Protein AF-A0A6P0J220-F1 (afdb_monomer)

Sequence (64 aa):
MLFFHPNCVHGSANNISPFSRKIAIITYNSIDNIPIAVDNPRPDFLVGRDYRAIKPLPDQALIL

Structure (mmCIF, N/CA/C/O backbone):
data_AF-A0A6P0J220-F1
#
_entry.id   AF-A0A6P0J220-F1
#
loop_
_atom_site.group_PDB
_atom_site.id
_atom_site.type_symbol
_atom_site.label_atom_id
_atom_site.label_alt_id
_atom_site.label_comp_id
_atom_site.label_asym_id
_atom_site.label_entity_id
_atom_site.label_seq_id
_atom_site.pdbx_PDB_ins_code
_atom_site.Cartn_x
_atom_site.Cartn_y
_atom_site.Cartn_z
_atom_site.occupancy
_atom_site.B_iso_or_equiv
_atom_site.auth_seq_id
_atom_site.auth_comp_id
_atom_site.auth_asym_id
_atom_site.auth_atom_id
_atom_site.pdbx_PDB_model_num
ATOM 1 N N . MET A 1 1 ? -10.954 -2.855 7.665 1.00 89.44 1 MET A N 1
ATOM 2 C CA . MET A 1 1 ? -9.956 -2.608 6.600 1.00 89.44 1 MET A CA 1
ATOM 3 C C . MET A 1 1 ? -10.537 -1.584 5.639 1.00 89.44 1 MET A C 1
ATOM 5 O O . MET A 1 1 ? -11.732 -1.659 5.386 1.00 89.44 1 MET A O 1
ATOM 9 N N . LEU A 1 2 ? -9.739 -0.626 5.165 1.00 97.19 2 LEU A N 1
ATOM 10 C CA . LEU A 1 2 ? -10.161 0.368 4.175 1.00 97.19 2 LEU A CA 1
ATOM 11 C C . LEU A 1 2 ? -9.270 0.228 2.941 1.00 97.19 2 LEU A C 1
ATOM 13 O O . LEU A 1 2 ? -8.053 0.345 3.062 1.00 97.19 2 LEU A O 1
ATOM 17 N N . PHE A 1 3 ? -9.879 0.005 1.780 1.00 98.00 3 PHE A N 1
ATOM 18 C CA . PHE A 1 3 ? -9.198 0.089 0.492 1.00 98.00 3 PHE A CA 1
ATOM 19 C C . PHE A 1 3 ? -9.526 1.429 -0.150 1.00 98.00 3 PHE A C 1
ATOM 21 O O . PHE A 1 3 ? -10.682 1.852 -0.151 1.00 98.00 3 PHE A O 1
ATOM 28 N N . PHE A 1 4 ? -8.516 2.093 -0.695 1.00 98.00 4 PHE A N 1
ATOM 29 C CA . PHE A 1 4 ? -8.688 3.356 -1.394 1.00 98.00 4 PHE A CA 1
ATOM 30 C C . PHE A 1 4 ? -7.717 3.442 -2.568 1.00 98.00 4 PHE A C 1
ATOM 32 O O . PHE A 1 4 ? -6.650 2.831 -2.565 1.00 98.00 4 PHE A O 1
ATOM 39 N N . HIS A 1 5 ? -8.119 4.186 -3.594 1.00 98.19 5 HIS A N 1
ATOM 40 C CA . HIS A 1 5 ? -7.322 4.372 -4.798 1.00 98.19 5 HIS A CA 1
ATOM 41 C C . HIS A 1 5 ? -6.119 5.297 -4.515 1.00 98.19 5 HIS A C 1
ATOM 43 O O . HIS A 1 5 ? -6.309 6.304 -3.827 1.00 98.19 5 HIS A O 1
ATOM 49 N N . PRO A 1 6 ? -4.913 5.042 -5.069 1.00 97.75 6 PRO A N 1
ATOM 50 C CA . PRO A 1 6 ? -3.724 5.869 -4.809 1.00 97.75 6 PRO A CA 1
ATOM 51 C C . PRO A 1 6 ? -3.884 7.335 -5.242 1.00 97.75 6 PRO A C 1
ATOM 53 O O . PRO A 1 6 ? -3.279 8.218 -4.646 1.00 97.75 6 PRO A O 1
ATOM 56 N N . ASN A 1 7 ? -4.746 7.606 -6.229 1.00 98.19 7 ASN A N 1
ATOM 57 C CA . ASN A 1 7 ? -5.046 8.970 -6.694 1.00 98.19 7 ASN A CA 1
ATOM 58 C C . ASN A 1 7 ? -6.211 9.645 -5.945 1.00 98.19 7 ASN A C 1
ATOM 60 O O . ASN A 1 7 ? -6.641 10.727 -6.338 1.00 98.19 7 ASN A O 1
ATOM 64 N N . CYS A 1 8 ? -6.776 9.018 -4.911 1.00 98.19 8 CYS A N 1
ATOM 65 C CA . CYS A 1 8 ? -7.806 9.659 -4.098 1.00 98.19 8 CYS A CA 1
ATOM 66 C C . CYS A 1 8 ? -7.180 10.798 -3.282 1.00 98.19 8 CYS A C 1
ATOM 68 O O . CYS A 1 8 ? -6.177 10.586 -2.598 1.00 98.19 8 CYS A O 1
ATOM 70 N N . VAL A 1 9 ? -7.770 11.994 -3.313 1.00 98.25 9 VAL A N 1
ATOM 71 C CA . VAL A 1 9 ? -7.342 13.094 -2.438 1.00 98.25 9 VAL A CA 1
ATOM 72 C C . VAL A 1 9 ? -7.680 12.723 -0.997 1.00 98.25 9 VAL A C 1
ATOM 74 O O . VAL A 1 9 ? -8.836 12.455 -0.675 1.00 98.25 9 VAL A O 1
ATOM 77 N N . HIS A 1 10 ? -6.675 12.696 -0.125 1.00 97.44 10 HIS A N 1
ATOM 78 C CA . HIS A 1 10 ? -6.846 12.294 1.267 1.00 97.44 10 HIS A CA 1
ATOM 79 C C . HIS A 1 10 ? -5.917 13.071 2.204 1.00 97.44 10 HIS A C 1
ATOM 81 O O . HIS A 1 10 ? -4.890 13.611 1.800 1.00 97.44 10 HIS A O 1
ATOM 87 N N . GLY A 1 11 ? -6.296 13.120 3.480 1.00 97.00 11 GLY A N 1
ATOM 88 C CA . GLY A 1 11 ? -5.556 13.772 4.553 1.00 97.00 11 GLY A CA 1
ATOM 89 C C . GLY A 1 11 ? -6.168 13.428 5.907 1.00 97.00 11 GLY A C 1
ATOM 90 O O . GLY A 1 11 ? -7.212 12.779 5.983 1.00 97.00 11 GLY A O 1
ATOM 91 N N . SER A 1 12 ? -5.525 13.846 6.995 1.00 97.38 12 SER A N 1
ATOM 92 C CA . SER A 1 12 ? -6.048 13.618 8.342 1.00 97.38 12 SER A CA 1
ATOM 93 C C . SER A 1 12 ? -5.828 14.834 9.225 1.00 97.38 12 SER A C 1
ATOM 95 O O . SER A 1 12 ? -4.748 15.419 9.193 1.00 97.38 12 SER A O 1
ATOM 97 N N . ALA A 1 13 ? -6.816 15.164 10.051 1.00 97.88 13 ALA A N 1
ATOM 98 C CA . ALA A 1 13 ? -6.650 16.159 11.099 1.00 97.88 13 ALA A CA 1
ATOM 99 C C . ALA A 1 13 ? -5.746 15.641 12.234 1.00 97.88 13 ALA A C 1
ATOM 101 O O . ALA A 1 13 ? -5.581 14.422 12.423 1.00 97.88 13 ALA A O 1
ATOM 102 N N . ASN A 1 14 ? -5.208 16.589 13.006 1.00 97.62 14 ASN A N 1
ATOM 103 C CA . ASN A 1 14 ? -4.469 16.324 14.238 1.00 97.62 14 ASN A CA 1
ATOM 104 C C . ASN A 1 14 ? -5.348 15.583 15.252 1.00 97.62 14 ASN A C 1
ATOM 106 O O . ASN A 1 14 ? -6.548 15.835 15.363 1.00 97.62 14 ASN A O 1
ATOM 110 N N . ASN A 1 15 ? -4.739 14.674 16.011 1.00 97.81 15 ASN A N 1
ATOM 111 C CA . ASN A 1 15 ? -5.430 13.934 17.058 1.00 97.81 15 ASN A CA 1
ATOM 112 C C . ASN A 1 15 ? -5.279 14.652 18.407 1.00 97.81 15 ASN A C 1
ATOM 114 O O . ASN A 1 15 ? -4.204 14.609 18.995 1.00 97.81 15 ASN A O 1
ATOM 118 N N . ILE A 1 16 ? -6.351 15.292 18.884 1.00 97.94 16 ILE A N 1
ATOM 119 C CA . ILE A 1 16 ? -6.407 15.978 20.192 1.00 97.94 16 ILE A CA 1
ATOM 120 C C . ILE A 1 16 ? -6.997 15.107 21.313 1.00 97.94 16 ILE A C 1
ATOM 122 O O . ILE A 1 16 ? -7.112 15.553 22.451 1.00 97.94 16 ILE A O 1
ATOM 126 N N . SER A 1 17 ? -7.434 13.887 20.990 1.00 97.81 17 SER A N 1
ATOM 127 C CA . SER A 1 17 ? -8.058 12.978 21.954 1.00 97.81 17 SER A CA 1
ATOM 128 C C . SER A 1 17 ? -7.006 12.283 22.832 1.00 97.81 17 SER A C 1
ATOM 130 O O . SER A 1 17 ? -5.844 12.186 22.430 1.00 97.81 17 SER A O 1
ATOM 132 N N . PRO A 1 18 ? -7.390 11.714 23.991 1.00 97.88 18 PRO A N 1
ATOM 133 C CA . PRO A 1 18 ? -6.475 10.914 24.807 1.00 97.88 18 PRO A CA 1
ATOM 134 C C . PRO A 1 18 ? -6.159 9.530 24.203 1.00 97.88 18 PRO A C 1
ATOM 136 O O . PRO A 1 18 ? -5.403 8.764 24.795 1.00 97.88 18 PRO A O 1
ATOM 139 N N . PHE A 1 19 ? -6.727 9.174 23.044 1.00 98.25 19 PHE A N 1
ATOM 140 C CA . PHE A 1 19 ? -6.583 7.848 22.440 1.00 98.25 19 PHE A CA 1
ATOM 141 C C . PHE A 1 19 ? -5.623 7.873 21.247 1.00 98.25 19 PHE A C 1
ATOM 143 O O . PHE A 1 19 ? -5.724 8.727 20.369 1.00 98.25 19 PHE A O 1
ATOM 150 N N . SER A 1 20 ? -4.700 6.910 21.158 1.00 97.44 20 SER A N 1
ATOM 151 C CA . SER A 1 20 ? -3.779 6.807 20.016 1.00 97.44 20 SER A CA 1
ATOM 152 C C . SER A 1 20 ? -4.487 6.361 18.732 1.00 97.44 20 SER A C 1
ATOM 154 O O . SER A 1 20 ? -5.250 5.397 18.738 1.00 97.44 20 SER A O 1
ATOM 156 N N . ARG A 1 21 ? -4.144 6.983 17.595 1.00 97.69 21 ARG A N 1
ATOM 157 C CA . ARG A 1 21 ? -4.587 6.553 16.259 1.00 97.69 21 ARG A CA 1
ATOM 158 C C . ARG A 1 21 ? -3.477 5.757 15.569 1.00 97.69 21 ARG A C 1
ATOM 160 O O . ARG 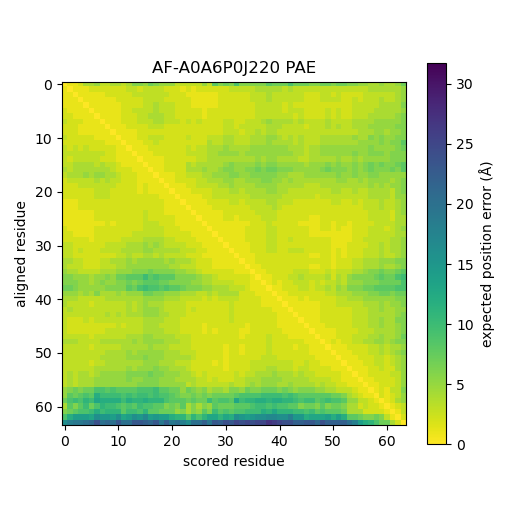A 1 21 ? -2.577 6.345 14.977 1.00 97.69 21 ARG A O 1
ATOM 167 N N . LYS A 1 22 ? -3.534 4.425 15.659 1.00 97.31 22 LYS A N 1
ATOM 168 C CA . LYS A 1 22 ? -2.587 3.508 14.998 1.00 97.31 22 LYS A CA 1
ATOM 169 C C . LYS A 1 22 ? -3.177 3.015 13.679 1.00 97.31 22 LYS A C 1
ATOM 171 O O . LYS A 1 22 ? -4.309 2.542 13.658 1.00 97.31 22 LYS A O 1
ATOM 176 N N . ILE A 1 23 ? -2.418 3.133 12.593 1.00 97.50 23 ILE A N 1
ATOM 177 C CA . ILE A 1 23 ? -2.831 2.711 11.251 1.00 97.50 23 ILE A CA 1
ATOM 178 C C . ILE A 1 23 ? -1.645 2.006 10.594 1.00 97.50 23 ILE A C 1
ATOM 180 O O . ILE A 1 23 ? -0.545 2.553 10.580 1.00 97.50 23 ILE A O 1
ATOM 184 N N . ALA A 1 24 ? -1.878 0.815 10.045 1.00 97.44 24 ALA A N 1
ATOM 185 C CA . ALA A 1 24 ? -0.961 0.167 9.115 1.00 97.44 24 ALA A CA 1
ATOM 186 C C . ALA A 1 24 ? -1.472 0.401 7.689 1.00 97.44 24 ALA A C 1
ATOM 188 O O . ALA A 1 24 ? -2.653 0.184 7.414 1.00 97.44 24 ALA A O 1
ATOM 189 N N . ILE A 1 25 ? -0.591 0.862 6.802 1.00 97.81 25 ILE A N 1
ATOM 190 C CA . ILE A 1 25 ? -0.899 1.092 5.388 1.00 97.81 25 ILE A CA 1
ATOM 191 C C . ILE A 1 25 ? 0.007 0.178 4.575 1.00 97.81 25 ILE A C 1
ATOM 193 O O . ILE A 1 25 ? 1.223 0.201 4.748 1.00 97.81 25 ILE A O 1
ATOM 197 N N . ILE A 1 26 ? -0.597 -0.623 3.702 1.00 97.31 26 ILE A N 1
ATOM 198 C CA . ILE A 1 26 ? 0.114 -1.483 2.759 1.00 97.31 26 ILE A CA 1
ATOM 199 C C . ILE A 1 26 ? -0.307 -1.047 1.362 1.00 97.31 26 ILE A C 1
ATOM 201 O O . ILE A 1 26 ? -1.487 -1.116 1.018 1.00 97.31 26 ILE A O 1
ATOM 205 N N . THR A 1 27 ? 0.659 -0.596 0.569 1.00 97.62 27 THR A N 1
ATOM 206 C CA . THR A 1 27 ? 0.438 -0.235 -0.831 1.00 97.62 27 THR A CA 1
ATOM 207 C C . THR A 1 27 ? 0.799 -1.429 -1.699 1.00 97.62 27 THR A C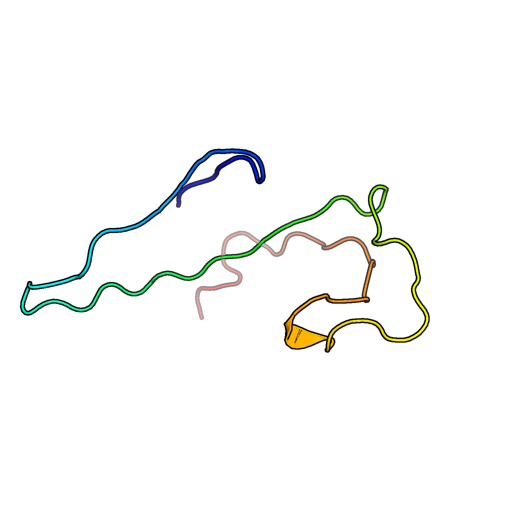 1
ATOM 209 O O . THR A 1 27 ? 1.975 -1.694 -1.939 1.00 97.62 27 THR A O 1
ATOM 212 N N . TYR A 1 28 ? -0.212 -2.157 -2.168 1.00 97.19 28 TYR A N 1
ATOM 213 C CA . TYR A 1 28 ? -0.018 -3.157 -3.212 1.00 97.19 28 TYR A CA 1
ATOM 214 C C . TYR A 1 28 ? 0.103 -2.474 -4.570 1.00 97.19 28 TYR A C 1
ATOM 216 O O . TYR A 1 28 ? -0.568 -1.477 -4.839 1.00 97.19 28 TYR A O 1
ATOM 224 N N . ASN A 1 29 ? 0.941 -3.036 -5.432 1.00 97.88 29 ASN A N 1
ATOM 225 C CA . ASN A 1 29 ? 1.108 -2.580 -6.801 1.00 97.88 29 ASN A CA 1
ATOM 226 C C . ASN A 1 29 ? 1.160 -3.790 -7.739 1.00 97.88 29 ASN A C 1
ATOM 228 O O . ASN A 1 29 ? 1.609 -4.864 -7.336 1.00 97.88 29 ASN A O 1
ATOM 232 N N . SER A 1 30 ? 0.686 -3.620 -8.974 1.00 97.62 30 SER A N 1
ATOM 233 C CA . SER A 1 30 ? 0.761 -4.685 -9.977 1.00 97.62 30 SER A CA 1
ATOM 234 C C . SER A 1 30 ? 2.214 -4.956 -10.366 1.00 97.62 30 SER A C 1
ATOM 236 O O . SER A 1 30 ? 3.004 -4.020 -10.499 1.00 97.62 30 SER A O 1
ATOM 238 N N . ILE A 1 31 ? 2.547 -6.225 -10.619 1.00 97.69 31 ILE A N 1
ATOM 239 C CA . ILE A 1 31 ? 3.848 -6.617 -11.182 1.00 97.69 31 ILE A CA 1
ATOM 240 C C . ILE A 1 31 ? 4.033 -6.115 -12.621 1.00 97.69 31 ILE A C 1
ATOM 242 O O . ILE A 1 31 ? 5.160 -5.993 -13.082 1.00 97.69 31 ILE A O 1
ATOM 246 N N . ASP A 1 32 ? 2.941 -5.762 -13.301 1.00 97.94 32 ASP A N 1
ATOM 247 C CA . ASP A 1 32 ? 2.970 -5.148 -14.633 1.00 97.94 32 ASP A CA 1
ATOM 248 C C . ASP A 1 32 ? 3.182 -3.622 -14.570 1.00 97.94 32 ASP A C 1
ATOM 250 O O . ASP A 1 32 ? 3.273 -2.959 -15.599 1.00 97.94 32 ASP A O 1
ATOM 254 N N . ASN A 1 33 ? 3.251 -3.046 -13.363 1.00 97.31 33 ASN A N 1
ATOM 255 C CA . ASN A 1 33 ? 3.394 -1.609 -13.121 1.00 97.31 33 ASN A CA 1
ATOM 256 C C . ASN A 1 33 ? 4.638 -1.299 -12.270 1.00 97.31 33 ASN A C 1
ATOM 258 O O . ASN A 1 33 ? 4.561 -0.580 -11.272 1.00 97.31 33 ASN A O 1
ATOM 262 N N . ILE A 1 34 ? 5.790 -1.882 -12.610 1.00 97.12 34 ILE A N 1
ATOM 263 C CA . ILE A 1 34 ? 7.026 -1.660 -11.845 1.00 97.12 34 ILE A CA 1
ATOM 264 C C . ILE A 1 34 ? 7.525 -0.205 -11.955 1.00 97.12 34 ILE A C 1
ATOM 266 O O . ILE A 1 34 ? 7.340 0.435 -12.993 1.00 97.12 34 ILE A O 1
ATOM 270 N N . PRO A 1 35 ? 8.186 0.337 -10.913 1.00 95.94 35 PRO A N 1
ATOM 271 C CA . PRO A 1 35 ? 8.806 1.656 -10.982 1.00 95.94 35 PRO A CA 1
ATOM 272 C C . PRO A 1 35 ? 9.833 1.765 -12.116 1.00 95.94 35 PRO A C 1
ATOM 274 O O . PRO A 1 35 ? 10.620 0.848 -12.354 1.00 95.94 35 PRO A O 1
ATOM 277 N N . ILE A 1 36 ? 9.876 2.928 -12.768 1.00 96.06 36 ILE A N 1
ATOM 278 C CA . ILE A 1 36 ? 10.899 3.252 -13.769 1.00 96.06 36 ILE A CA 1
ATOM 279 C C . ILE A 1 36 ? 12.250 3.438 -13.061 1.00 96.06 36 ILE A C 1
ATOM 281 O O . ILE A 1 36 ? 12.333 4.117 -12.034 1.00 96.06 36 ILE A O 1
ATOM 285 N N . ALA A 1 37 ? 13.309 2.838 -13.608 1.00 94.19 37 ALA A N 1
ATOM 286 C CA . ALA A 1 37 ? 14.661 2.961 -13.073 1.00 94.19 37 ALA A CA 1
ATOM 287 C C . ALA A 1 37 ? 15.195 4.399 -13.203 1.00 94.19 37 ALA A C 1
ATOM 289 O O . ALA A 1 37 ? 14.995 5.058 -14.221 1.00 94.19 37 ALA A O 1
ATOM 290 N N . VAL A 1 38 ? 15.891 4.868 -12.165 1.00 96.31 38 VAL A N 1
ATOM 291 C CA . VAL A 1 38 ? 16.510 6.201 -12.094 1.00 96.31 38 VAL A CA 1
ATOM 292 C C . VAL A 1 38 ? 17.876 6.103 -11.411 1.00 96.31 38 VAL A C 1
ATOM 294 O O . VAL A 1 38 ? 18.066 5.219 -10.576 1.00 96.31 38 VAL A O 1
ATOM 297 N N . ASP A 1 39 ? 18.796 7.019 -11.725 1.00 96.75 39 ASP A N 1
ATOM 298 C CA . ASP A 1 39 ? 20.206 6.956 -11.291 1.00 96.75 39 ASP A CA 1
ATOM 299 C C . ASP A 1 39 ? 20.400 6.989 -9.768 1.00 96.75 39 ASP A C 1
ATOM 301 O O . ASP A 1 39 ? 21.301 6.348 -9.233 1.00 96.75 39 ASP A O 1
ATOM 305 N N . ASN A 1 40 ? 19.540 7.715 -9.051 1.00 96.31 40 ASN A N 1
ATOM 306 C CA . ASN A 1 40 ? 19.579 7.815 -7.593 1.00 96.31 40 ASN A CA 1
ATOM 307 C C . ASN A 1 40 ? 18.203 7.481 -7.005 1.00 96.31 40 ASN A C 1
ATOM 309 O O . ASN A 1 40 ? 17.418 8.381 -6.680 1.00 96.31 40 ASN A O 1
ATOM 313 N N . PRO A 1 41 ? 17.845 6.190 -6.939 1.00 96.25 41 PRO A N 1
ATOM 314 C CA . PRO 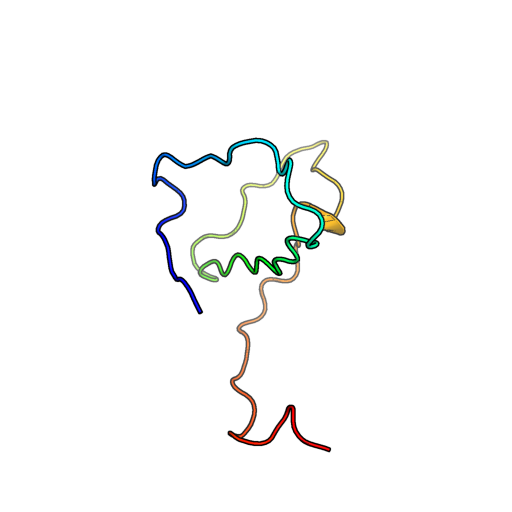A 1 41 ? 16.509 5.796 -6.547 1.00 96.25 41 PRO A CA 1
ATOM 315 C C . PRO A 1 41 ? 16.345 5.907 -5.024 1.00 96.25 41 PRO A C 1
ATOM 317 O O . PRO A 1 41 ? 17.297 5.768 -4.259 1.00 96.25 41 PRO A O 1
ATOM 320 N N . ARG A 1 42 ? 15.111 6.134 -4.560 1.00 96.75 42 ARG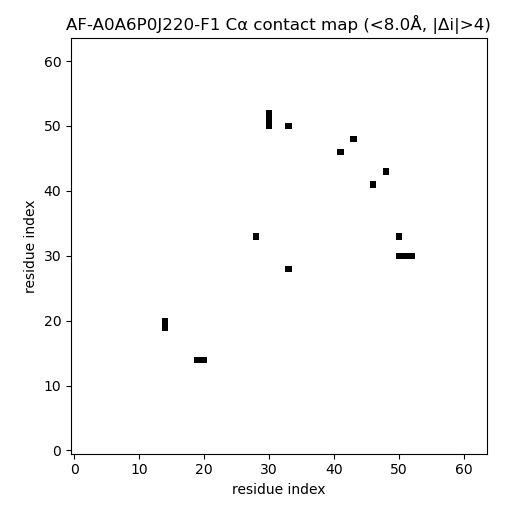 A N 1
ATOM 321 C CA . ARG A 1 42 ? 14.819 6.252 -3.120 1.00 96.75 42 ARG A CA 1
ATOM 322 C C . ARG A 1 42 ? 15.218 4.980 -2.356 1.00 96.75 42 ARG A C 1
ATOM 324 O O . ARG A 1 42 ? 15.180 3.903 -2.943 1.00 96.75 42 ARG A O 1
ATOM 331 N N . PRO A 1 43 ? 15.534 5.052 -1.055 1.00 97.00 43 PRO A N 1
ATOM 332 C CA . PRO A 1 43 ? 15.801 3.866 -0.241 1.00 97.00 43 PRO A CA 1
ATOM 333 C C . PRO A 1 43 ? 14.732 2.769 -0.368 1.00 97.00 43 PRO A C 1
ATOM 335 O O . PRO A 1 43 ? 13.553 3.060 -0.568 1.00 97.00 43 PRO A O 1
ATOM 338 N N . ASP A 1 44 ? 15.141 1.508 -0.219 1.00 96.25 44 ASP A N 1
ATOM 339 C CA . ASP A 1 44 ? 14.272 0.337 -0.426 1.00 96.25 44 ASP A CA 1
ATOM 340 C C . ASP A 1 44 ? 13.040 0.306 0.492 1.00 96.25 44 ASP A C 1
ATOM 342 O O . ASP A 1 44 ? 11.944 -0.015 0.049 1.00 96.25 44 ASP A O 1
ATOM 346 N N . PHE A 1 45 ? 13.171 0.784 1.733 1.00 95.94 45 PHE A N 1
ATOM 347 C CA . PHE A 1 45 ? 12.039 0.890 2.662 1.00 95.94 45 PHE A CA 1
ATOM 348 C C . PHE A 1 45 ? 10.974 1.926 2.247 1.00 95.94 45 PHE A C 1
ATOM 350 O O . PHE A 1 45 ? 9.892 1.949 2.830 1.00 95.94 45 PHE A O 1
ATOM 357 N N . LEU A 1 46 ? 11.265 2.801 1.273 1.00 96.75 46 LEU A N 1
ATOM 358 C CA . LEU A 1 46 ? 10.292 3.730 0.679 1.00 96.75 46 LEU A CA 1
ATOM 359 C C . LEU A 1 46 ? 9.751 3.227 -0.661 1.00 96.75 46 LEU A C 1
ATOM 361 O O . LEU A 1 46 ? 8.582 3.454 -0.965 1.00 96.75 46 LEU A O 1
ATOM 365 N N . VAL A 1 47 ? 10.605 2.607 -1.479 1.00 97.00 47 VAL A N 1
ATOM 366 C CA . VAL A 1 47 ? 10.246 2.059 -2.793 1.00 97.00 47 VAL A CA 1
ATOM 367 C C . VAL A 1 47 ? 10.908 0.694 -2.932 1.00 97.00 47 VAL A C 1
ATOM 369 O O . VAL A 1 47 ? 12.084 0.604 -3.291 1.00 97.00 47 VAL A O 1
ATOM 372 N N . GLY A 1 48 ? 10.145 -0.355 -2.628 1.00 95.25 48 GLY A N 1
ATOM 373 C CA . GLY A 1 48 ? 10.615 -1.733 -2.719 1.00 95.25 48 GLY A CA 1
ATOM 374 C C . GLY A 1 48 ? 10.860 -2.155 -4.165 1.00 95.25 48 GLY A C 1
ATOM 375 O O . GLY A 1 48 ? 10.117 -1.763 -5.070 1.00 95.25 48 GLY A O 1
ATOM 376 N N . ARG A 1 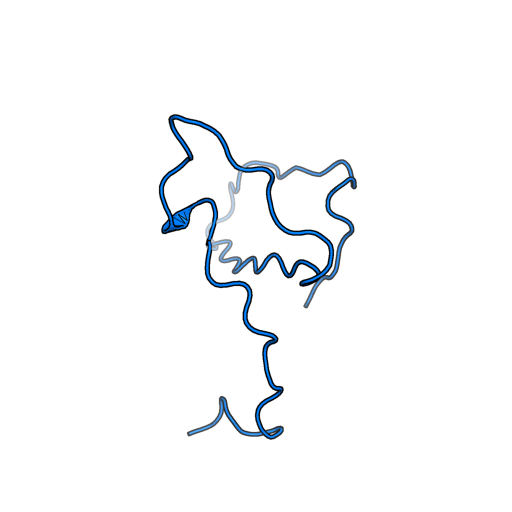49 ? 11.907 -2.956 -4.378 1.00 94.81 49 ARG A N 1
ATOM 377 C CA . ARG A 1 49 ? 12.317 -3.436 -5.714 1.00 94.81 49 ARG A CA 1
ATOM 378 C C . ARG A 1 49 ? 12.175 -4.943 -5.922 1.00 94.81 49 ARG A C 1
ATOM 380 O O . ARG A 1 49 ? 12.573 -5.460 -6.961 1.00 94.81 49 ARG A O 1
ATOM 387 N N . ASP A 1 50 ? 11.625 -5.655 -4.944 1.00 96.06 50 ASP A N 1
ATOM 388 C CA . ASP A 1 50 ? 11.218 -7.045 -5.124 1.00 96.06 50 ASP A CA 1
ATOM 389 C C . ASP A 1 50 ? 9.836 -7.092 -5.782 1.00 96.06 50 ASP A C 1
ATOM 391 O O . ASP A 1 50 ? 8.822 -6.795 -5.153 1.00 96.06 50 ASP A O 1
ATOM 395 N N . TYR A 1 51 ? 9.811 -7.447 -7.064 1.00 96.69 51 TYR A N 1
ATOM 396 C CA . TYR A 1 51 ? 8.592 -7.478 -7.876 1.00 96.69 51 TYR A CA 1
ATOM 397 C C . TYR A 1 51 ? 7.992 -8.881 -8.010 1.00 96.69 51 TYR A C 1
ATOM 399 O O . TYR A 1 51 ? 7.152 -9.116 -8.879 1.00 96.69 51 TYR A O 1
ATOM 407 N N . ARG A 1 52 ? 8.431 -9.848 -7.195 1.00 97.56 52 ARG A N 1
ATOM 408 C CA . ARG A 1 52 ? 7.863 -11.200 -7.233 1.00 97.56 52 ARG A CA 1
ATOM 409 C C . ARG A 1 52 ? 6.387 -11.154 -6.837 1.00 97.56 52 ARG A C 1
ATOM 411 O O . ARG A 1 52 ? 6.017 -10.536 -5.842 1.00 97.56 52 ARG A O 1
ATOM 418 N N . ALA A 1 53 ? 5.548 -11.853 -7.601 1.00 97.81 53 ALA A N 1
ATOM 419 C CA . ALA A 1 53 ? 4.129 -11.968 -7.295 1.00 97.81 53 ALA A CA 1
ATOM 420 C C . ALA A 1 53 ? 3.923 -12.583 -5.902 1.00 97.81 53 ALA A C 1
ATOM 422 O O . ALA A 1 53 ? 4.4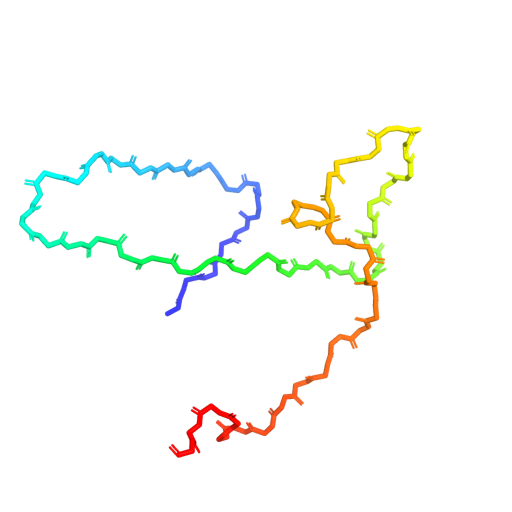54 -13.655 -5.593 1.00 97.81 53 ALA A O 1
ATOM 423 N N . ILE A 1 54 ? 3.129 -11.906 -5.073 1.00 96.12 54 ILE A N 1
ATOM 424 C CA . ILE A 1 54 ? 2.767 -12.404 -3.747 1.00 96.12 54 ILE A CA 1
ATOM 425 C C . ILE A 1 54 ? 1.820 -13.598 -3.868 1.00 96.12 54 ILE A C 1
ATOM 427 O O . ILE A 1 54 ? 0.990 -13.669 -4.776 1.00 96.12 54 ILE A O 1
ATOM 431 N N . LYS A 1 55 ? 1.934 -14.535 -2.927 1.00 96.06 55 LYS A N 1
ATOM 432 C CA . LYS A 1 55 ? 1.022 -15.674 -2.814 1.00 96.06 55 LYS A CA 1
ATOM 433 C C . LYS A 1 55 ? 0.148 -15.490 -1.578 1.00 96.06 55 LYS A C 1
ATOM 435 O O . LYS A 1 55 ? 0.695 -15.169 -0.521 1.00 96.06 55 LYS A O 1
ATOM 440 N N . PRO A 1 56 ? -1.176 -15.687 -1.684 1.00 94.50 56 PRO A N 1
ATOM 441 C CA . PRO A 1 56 ? -2.028 -15.684 -0.509 1.00 94.50 56 PRO A CA 1
ATOM 442 C C . PRO A 1 56 ? -1.608 -16.821 0.427 1.00 94.50 56 PRO A C 1
ATOM 444 O O . PRO A 1 56 ? -1.275 -17.922 -0.018 1.00 94.50 56 PRO A O 1
ATOM 447 N N . LEU A 1 57 ? -1.608 -16.530 1.723 1.00 94.06 57 LEU A N 1
ATOM 448 C CA . LEU A 1 57 ? -1.464 -17.541 2.764 1.00 94.06 57 LEU A CA 1
ATOM 449 C C . LEU A 1 57 ? -2.852 -18.111 3.125 1.00 94.06 57 LEU A C 1
ATOM 451 O O . LEU A 1 57 ? -3.857 -17.480 2.793 1.00 94.06 57 LEU A O 1
ATOM 455 N N . PRO A 1 58 ? -2.932 -19.275 3.797 1.00 93.88 58 PRO A N 1
ATOM 456 C CA . PRO A 1 58 ? -4.201 -19.824 4.280 1.00 93.88 58 PRO A CA 1
ATOM 457 C C . PRO A 1 58 ? -4.933 -18.880 5.250 1.00 93.88 58 PRO A C 1
ATOM 459 O O . PRO A 1 58 ? -4.295 -18.082 5.937 1.00 93.88 58 PRO A O 1
ATOM 462 N N . ASP A 1 59 ? -6.254 -19.032 5.376 1.00 88.88 59 ASP A N 1
ATOM 463 C CA . ASP A 1 59 ? -7.146 -18.133 6.135 1.00 88.88 59 ASP A CA 1
ATOM 464 C C . ASP A 1 59 ? -6.730 -17.877 7.596 1.00 88.88 59 ASP A C 1
ATOM 466 O O . ASP A 1 59 ? -7.032 -16.828 8.161 1.00 88.88 59 ASP A O 1
ATOM 470 N N . GLN A 1 60 ? -6.009 -18.812 8.218 1.00 8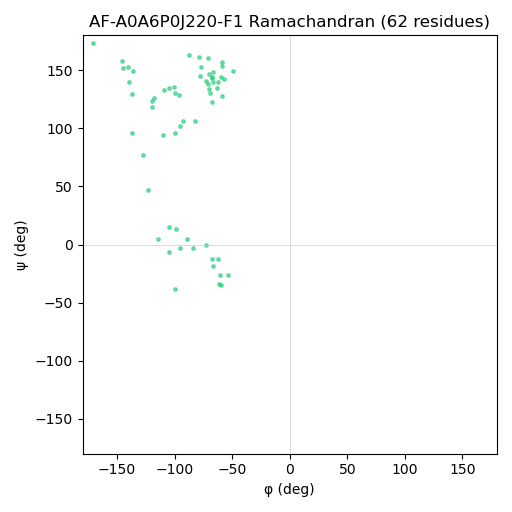9.69 60 GLN A N 1
ATOM 471 C CA . GLN A 1 60 ? -5.583 -18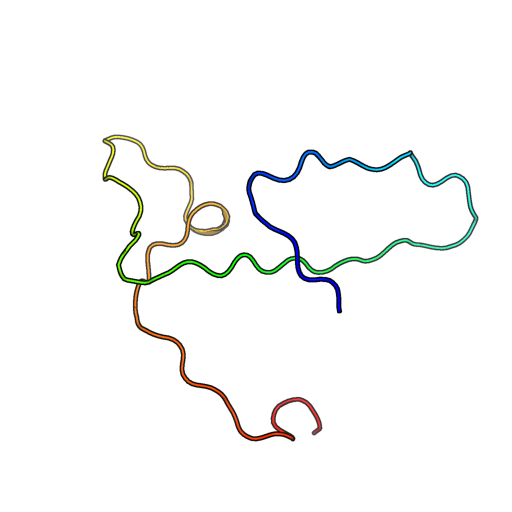.739 9.621 1.00 89.69 60 GLN A CA 1
ATOM 472 C C . GLN A 1 60 ? -4.096 -18.404 9.798 1.00 89.69 60 GLN A C 1
ATOM 474 O O . GLN A 1 60 ? -3.557 -18.546 10.890 1.00 89.69 60 GLN A O 1
ATOM 479 N N . ALA A 1 61 ? -3.416 -17.917 8.758 1.00 89.44 61 ALA A N 1
ATOM 480 C CA . ALA A 1 61 ? -1.971 -17.666 8.789 1.00 89.44 61 ALA A CA 1
ATOM 481 C C . ALA A 1 61 ? -1.502 -16.616 9.819 1.00 89.44 61 ALA A C 1
ATOM 483 O O . ALA A 1 61 ? -0.305 -16.495 10.062 1.00 89.44 61 ALA A O 1
ATOM 484 N N . LEU A 1 62 ? -2.422 -15.846 10.404 1.00 86.56 62 LEU A N 1
ATOM 485 C CA . LEU A 1 62 ? -2.128 -14.811 11.401 1.00 86.56 62 LEU A CA 1
ATOM 486 C C . LEU A 1 62 ? -2.498 -15.213 12.834 1.00 86.56 62 LEU A C 1
ATOM 488 O O . LEU A 1 62 ? -2.225 -14.450 13.758 1.00 86.56 62 LEU A O 1
ATOM 492 N N . ILE A 1 63 ? -3.142 -16.366 13.017 1.00 80.62 63 ILE A N 1
ATOM 493 C CA . ILE A 1 63 ? -3.609 -16.846 14.317 1.00 80.62 63 ILE A CA 1
ATOM 494 C C . ILE A 1 63 ? -2.725 -18.039 14.689 1.00 80.62 63 ILE A C 1
ATOM 496 O O . ILE A 1 63 ? -2.967 -19.159 14.245 1.00 80.62 63 ILE A O 1
ATOM 500 N N . LEU A 1 64 ? -1.667 -17.766 15.451 1.00 59.69 64 LEU A N 1
ATOM 501 C CA . LEU A 1 64 ? -0.976 -18.761 16.271 1.00 59.69 64 LEU A CA 1
ATOM 502 C C . LEU A 1 64 ? -1.533 -18.683 17.692 1.00 59.69 64 LEU A C 1
ATOM 504 O O . 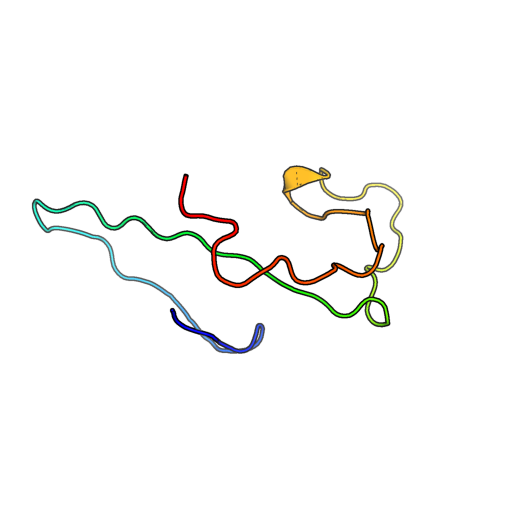LEU A 1 64 ? -1.744 -17.539 18.160 1.00 59.69 64 LEU A O 1
#

pLDDT: mean 95.5, std 5.49, range [59.69, 98.25]

Solvent-accessible surface area (backbone atoms only — not comparable to full-atom values): 5109 Å² total; per-residue (Å²): 140,86,87,78,64,93,85,57,90,81,86,80,81,85,83,87,61,99,68,85,88,84,83,89,85,83,86,84,75,59,74,91,62,65,83,82,88,60,98,81,65,70,59,56,95,82,50,73,82,83,66,73,82,84,75,88,72,64,96,58,77,84,70,128

Radius of gyration: 16.52 Å; Cα contacts (8 Å, |Δi|>4): 9; chains: 1; bounding box: 30×36×39 Å

Foldseek 3Di:
DDDDDPPDDDDDDDDPDPDDDDDDDDDDDALVDADDDDPDDDDCVVHPDPSDDDDDDPPCPPPD

Mean predicted aligned error: 3.72 Å

Secondary structure (DSSP, 8-state):
-----TTS--------SSS-----------TTSPPPP-SSPPPTTTS----PPP-PPPTTTT--